Protein AF-U1PFP3-F1 (afdb_monomer_lite)

Sequence (143 aa):
MAVETWPDTTVGRDGFQRALWYSAQNLLGDPGSAALDLSVLRFRAGAGWAQALVRTRRGERDRARAVLACVDSVDGDPVGLRVQGVSGTIQACEEKYMGDRRERIKERDVAFEDADRPAIVRGERADVQVDTGFVGATALETE

pLDDT: mean 91.96, std 8.07, range [55.56, 98.56]

Secondary structure (DSSP, 8-state):
-EEE--TT----HHHHHHHHHHHHHHHHHHHHHHHH--EEEEEEEETTEEEEEEE--TT-HHHHHHHHHT--EETTEE-EEE-----SSHHHHHHHH-------EEEEEEEETTEEEEEEEETTEEEEEETTEEEEEEGGG--

Foldseek 3Di:
DKKFFAQQDKFDPVLVVVLLLVLQCVVPNPVRSVQQVWDFPDKDIDGGIIDTDIDTDPPCVVVSVVSQVSRQDGPRTGMDDDDQDDDPDPVVCCVPGVDDPDFDWDWDWFQAPNDTFIWTDGPQWTFTQDPVGTDIDGVVRGD

Radius of gyration: 16.87 Å; chains: 1; bounding box: 36×28×49 Å

Structure (mmCIF, N/CA/C/O backbone):
data_AF-U1PFP3-F1
#
_entry.id   AF-U1PFP3-F1
#
loop_
_atom_site.group_PDB
_atom_site.id
_atom_site.type_symbol
_atom_site.label_atom_id
_atom_site.label_alt_id
_atom_site.label_comp_id
_atom_site.label_asym_id
_atom_site.label_entity_id
_atom_site.label_seq_id
_atom_site.pdbx_PDB_ins_code
_atom_site.Cartn_x
_atom_site.Cartn_y
_atom_site.Cartn_z
_atom_site.occupancy
_atom_site.B_iso_or_equiv
_atom_site.auth_seq_id
_atom_site.auth_comp_id
_atom_site.auth_asym_id
_atom_site.auth_atom_id
_atom_site.pdbx_PDB_model_num
ATOM 1 N N . MET A 1 1 ? 3.312 -5.829 5.942 1.00 93.12 1 MET A N 1
ATOM 2 C CA . MET A 1 1 ? 2.886 -5.742 4.524 1.00 93.12 1 MET A CA 1
ATOM 3 C C . MET A 1 1 ? 4.118 -5.529 3.667 1.00 93.12 1 MET A C 1
ATOM 5 O O . MET A 1 1 ? 5.048 -4.890 4.142 1.00 93.12 1 MET A O 1
ATOM 9 N N . ALA A 1 2 ? 4.153 -6.118 2.474 1.00 94.25 2 ALA A N 1
ATOM 10 C CA . ALA A 1 2 ? 5.168 -5.837 1.461 1.00 94.25 2 ALA A CA 1
ATOM 11 C C . ALA A 1 2 ? 4.622 -4.815 0.458 1.00 94.25 2 ALA A C 1
ATOM 13 O O . ALA A 1 2 ? 3.426 -4.838 0.163 1.00 94.25 2 ALA A O 1
ATOM 14 N N . VAL A 1 3 ? 5.506 -3.944 -0.005 1.00 94.81 3 VAL A N 1
ATOM 15 C CA . VAL A 1 3 ? 5.292 -2.943 -1.046 1.00 94.81 3 VAL A CA 1
ATOM 16 C C . VAL A 1 3 ? 6.337 -3.225 -2.116 1.00 94.81 3 VAL A C 1
ATOM 18 O O . VAL A 1 3 ? 7.520 -3.343 -1.793 1.00 94.81 3 VAL A O 1
ATOM 21 N N . GLU A 1 4 ? 5.901 -3.366 -3.353 1.00 93.38 4 GLU A N 1
ATOM 22 C CA . GLU A 1 4 ? 6.753 -3.553 -4.524 1.00 93.38 4 GLU A CA 1
ATOM 23 C C . GLU A 1 4 ? 6.565 -2.364 -5.466 1.00 93.38 4 GLU A C 1
ATOM 25 O O . GLU A 1 4 ? 5.457 -1.845 -5.574 1.00 93.38 4 GLU A O 1
ATOM 30 N N . THR A 1 5 ? 7.644 -1.909 -6.095 1.00 94.25 5 THR A N 1
ATOM 31 C CA . THR A 1 5 ? 7.642 -0.819 -7.081 1.00 94.25 5 THR A CA 1
ATOM 32 C C . THR A 1 5 ? 8.789 -1.026 -8.078 1.00 94.25 5 THR A C 1
ATOM 34 O O . THR A 1 5 ? 9.486 -2.054 -8.024 1.00 94.25 5 THR A O 1
ATOM 37 N N . TRP A 1 6 ? 9.002 -0.051 -8.962 1.00 93.56 6 TRP A N 1
ATOM 38 C CA . TRP A 1 6 ? 10.071 -0.083 -9.952 1.00 93.56 6 TRP A CA 1
ATOM 39 C C . TRP A 1 6 ? 11.462 -0.174 -9.324 1.00 93.56 6 TRP A C 1
ATOM 41 O O . TRP A 1 6 ? 11.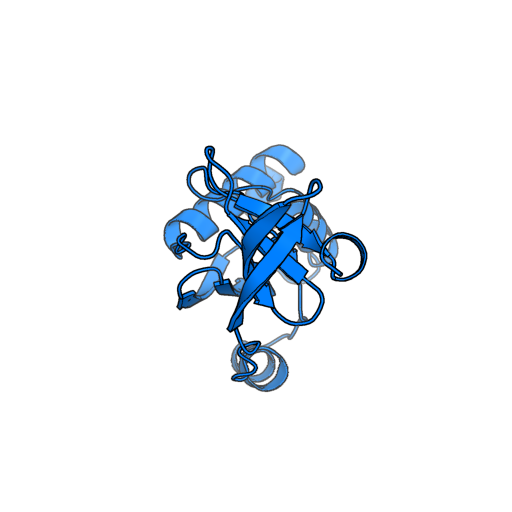685 0.390 -8.251 1.00 93.56 6 TRP A O 1
ATOM 51 N N . PRO A 1 7 ? 12.407 -0.891 -9.960 1.00 89.50 7 PRO A N 1
ATOM 52 C CA . PRO A 1 7 ? 13.713 -1.179 -9.372 1.00 89.50 7 PRO A CA 1
ATOM 53 C C . PRO A 1 7 ? 14.533 0.033 -8.939 1.00 89.50 7 PRO A C 1
ATOM 55 O O . PRO A 1 7 ? 15.323 -0.084 -8.008 1.00 89.50 7 PRO A O 1
ATOM 58 N N . ASP A 1 8 ? 14.371 1.165 -9.610 1.00 90.12 8 ASP A N 1
ATOM 59 C CA . ASP A 1 8 ? 15.064 2.428 -9.361 1.00 90.12 8 ASP A CA 1
ATOM 60 C C . ASP A 1 8 ? 14.282 3.377 -8.436 1.00 90.12 8 ASP A C 1
ATOM 62 O O . ASP A 1 8 ? 14.835 4.359 -7.937 1.00 90.12 8 ASP A O 1
ATOM 66 N N . THR A 1 9 ? 13.033 3.045 -8.115 1.00 93.69 9 THR A N 1
ATOM 67 C CA . THR A 1 9 ? 12.190 3.817 -7.205 1.00 93.69 9 THR A CA 1
ATOM 68 C C . THR A 1 9 ? 12.400 3.387 -5.755 1.00 93.69 9 THR A C 1
ATOM 70 O O . THR A 1 9 ? 12.459 2.204 -5.413 1.00 93.69 9 THR A O 1
ATOM 73 N N . THR A 1 10 ? 12.455 4.366 -4.848 1.00 95.50 10 THR A N 1
ATOM 74 C CA . THR A 1 10 ? 12.403 4.126 -3.400 1.00 95.50 10 THR A CA 1
ATOM 75 C C . THR A 1 10 ? 11.196 4.828 -2.795 1.00 95.50 10 THR A C 1
ATOM 77 O O . THR A 1 10 ? 11.151 6.052 -2.708 1.00 95.50 10 THR A O 1
ATOM 80 N N . VAL A 1 11 ? 10.236 4.045 -2.301 1.00 96.69 11 VAL A N 1
ATOM 81 C CA . VAL A 1 11 ? 9.038 4.578 -1.641 1.00 96.69 11 VAL A CA 1
ATOM 82 C C . VAL A 1 11 ? 9.378 5.102 -0.247 1.00 96.69 11 VAL A C 1
ATOM 84 O O . VAL A 1 11 ? 9.956 4.390 0.577 1.00 96.69 11 VAL A O 1
ATOM 87 N N . GLY A 1 12 ? 8.959 6.332 0.052 1.00 97.06 12 GLY A N 1
ATOM 88 C CA . GLY A 1 12 ? 9.094 6.941 1.374 1.00 97.06 12 GLY A CA 1
ATOM 89 C C . GLY A 1 12 ? 7.949 6.588 2.330 1.00 97.06 12 GLY A C 1
ATOM 90 O O . GLY A 1 12 ? 6.796 6.430 1.928 1.00 97.06 12 GLY A O 1
ATOM 91 N N . ARG A 1 13 ? 8.245 6.540 3.638 1.00 97.94 13 ARG A N 1
ATOM 92 C CA . ARG A 1 13 ? 7.244 6.288 4.694 1.00 97.94 13 ARG A CA 1
ATOM 93 C C . ARG A 1 13 ? 6.077 7.277 4.637 1.00 97.94 13 ARG A C 1
ATOM 95 O O . ARG A 1 13 ? 4.925 6.874 4.782 1.00 97.94 13 ARG A O 1
ATOM 102 N N . ASP A 1 14 ? 6.384 8.562 4.493 1.00 98.38 14 ASP A N 1
ATOM 103 C CA . ASP A 1 14 ? 5.381 9.622 4.600 1.00 98.38 14 ASP A CA 1
ATOM 104 C C . ASP A 1 14 ? 4.509 9.695 3.345 1.00 98.38 14 ASP A C 1
ATOM 106 O O . ASP A 1 14 ? 3.296 9.856 3.465 1.00 98.38 14 ASP A O 1
ATOM 110 N N . GLY A 1 15 ? 5.098 9.479 2.164 1.00 98.25 15 GLY A N 1
ATOM 111 C CA . GLY A 1 15 ? 4.352 9.254 0.924 1.00 98.25 15 GLY A CA 1
ATOM 112 C C . GLY A 1 15 ? 3.392 8.082 1.061 1.00 98.25 15 GLY A C 1
ATOM 113 O O . GLY A 1 15 ? 2.195 8.222 0.812 1.00 98.25 15 GLY A O 1
ATOM 114 N N . PHE A 1 16 ? 3.882 6.957 1.587 1.00 98.50 16 PHE A N 1
ATOM 115 C CA . PHE A 1 16 ? 3.047 5.785 1.820 1.00 98.50 16 PHE A CA 1
ATOM 116 C C . PHE A 1 16 ? 1.902 6.075 2.802 1.00 98.50 16 PHE A C 1
ATOM 118 O O . PHE A 1 16 ? 0.754 5.728 2.537 1.00 98.50 16 PHE A O 1
ATOM 125 N N . GLN A 1 17 ? 2.1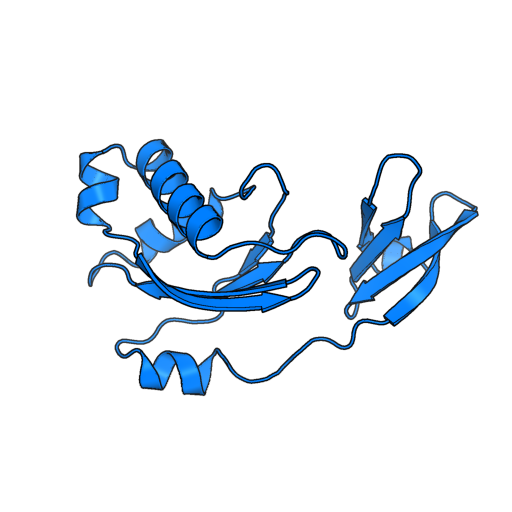73 6.770 3.912 1.00 98.56 17 GLN A N 1
ATOM 126 C CA . GLN A 1 17 ? 1.140 7.184 4.867 1.00 98.56 17 GLN A CA 1
ATOM 127 C C . GLN A 1 17 ? 0.069 8.077 4.219 1.00 98.56 17 GLN A C 1
ATOM 129 O O . GLN A 1 17 ? -1.119 7.882 4.490 1.00 98.56 17 GLN A O 1
ATOM 134 N N . ARG A 1 18 ? 0.466 9.034 3.370 1.00 98.44 18 ARG A N 1
ATOM 135 C CA . ARG A 1 18 ? -0.475 9.891 2.632 1.00 98.44 18 ARG A CA 1
ATOM 136 C C . ARG A 1 18 ? -1.331 9.081 1.664 1.00 98.44 18 ARG A C 1
ATOM 138 O O . ARG A 1 18 ? -2.544 9.262 1.659 1.00 98.44 18 ARG A O 1
ATOM 145 N N . ALA A 1 19 ? -0.731 8.161 0.908 1.00 98.50 19 ALA A N 1
ATOM 146 C CA . ALA A 1 19 ? -1.451 7.300 -0.031 1.00 98.50 19 ALA A CA 1
ATOM 147 C C . ALA A 1 19 ? -2.515 6.437 0.673 1.00 98.50 19 ALA A C 1
ATOM 149 O O . ALA A 1 19 ? -3.636 6.304 0.176 1.00 98.50 19 ALA A O 1
ATOM 150 N N . LEU A 1 20 ? -2.210 5.919 1.872 1.00 98.31 20 LEU A N 1
ATOM 151 C CA . LEU A 1 20 ? -3.181 5.192 2.699 1.00 98.31 20 LEU A CA 1
ATOM 152 C C . LEU A 1 20 ? -4.374 6.064 3.099 1.00 98.31 20 LEU A C 1
ATOM 154 O O . LEU A 1 20 ? -5.514 5.612 3.014 1.00 98.31 20 LEU A O 1
ATOM 158 N N . TRP A 1 21 ? -4.127 7.295 3.549 1.00 98.12 21 TRP A N 1
ATOM 159 C CA . TRP A 1 21 ? -5.201 8.210 3.939 1.00 98.12 21 TRP A CA 1
ATOM 160 C C . TRP A 1 21 ? -6.039 8.660 2.752 1.00 98.12 21 TRP A C 1
ATOM 162 O O . TRP A 1 21 ? -7.262 8.653 2.856 1.00 98.12 21 TRP A O 1
ATOM 172 N N . TYR A 1 22 ? -5.400 8.975 1.627 1.00 98.06 22 TYR A N 1
ATOM 173 C CA . TYR A 1 22 ? -6.085 9.333 0.390 1.00 98.06 22 TYR A CA 1
ATOM 174 C C . TYR A 1 22 ? -6.998 8.197 -0.089 1.00 98.06 22 TYR A C 1
ATOM 176 O O . TYR A 1 22 ? -8.186 8.403 -0.324 1.00 98.06 22 TYR A O 1
ATOM 184 N N . SER A 1 23 ? -6.482 6.966 -0.116 1.00 98.31 23 SER A N 1
ATOM 185 C CA . SER A 1 23 ? -7.267 5.785 -0.497 1.00 98.31 23 SER A CA 1
ATOM 186 C C . SER A 1 23 ? -8.406 5.508 0.489 1.00 98.31 23 SER A C 1
ATOM 188 O O . SER A 1 23 ? -9.516 5.169 0.080 1.00 98.31 23 SER A O 1
ATOM 190 N N . ALA A 1 24 ? -8.171 5.693 1.795 1.00 98.38 24 ALA A N 1
ATOM 191 C CA . ALA A 1 24 ? -9.204 5.541 2.819 1.00 98.38 24 ALA A CA 1
ATOM 192 C C . ALA A 1 24 ? -10.325 6.570 2.658 1.00 98.38 24 ALA A C 1
ATOM 194 O O . ALA A 1 24 ? -11.500 6.221 2.749 1.00 98.38 24 ALA A O 1
ATOM 195 N N . GLN A 1 25 ? -9.958 7.826 2.411 1.00 98.06 25 GLN A N 1
ATOM 196 C CA . GLN A 1 25 ? -10.889 8.928 2.213 1.00 98.06 25 GLN A CA 1
ATOM 197 C C . GLN A 1 25 ? -11.715 8.732 0.939 1.00 98.06 25 GLN A C 1
ATOM 199 O O . GLN A 1 25 ? -12.933 8.868 0.985 1.00 98.06 25 GLN A O 1
ATOM 204 N N . ASN A 1 26 ? -11.089 8.329 -0.167 1.00 98.12 26 ASN A N 1
ATOM 205 C CA . ASN A 1 26 ? -11.794 8.071 -1.422 1.00 98.12 26 ASN A CA 1
ATOM 206 C C . ASN A 1 26 ? -12.777 6.899 -1.316 1.00 98.12 26 ASN A C 1
ATOM 208 O O . ASN A 1 26 ? -13.887 6.980 -1.837 1.00 98.12 26 ASN A O 1
ATOM 212 N N . LEU A 1 27 ? -12.389 5.813 -0.639 1.00 98.31 27 LEU A N 1
ATOM 213 C CA . LEU A 1 27 ? -13.233 4.622 -0.538 1.00 98.31 27 LEU A CA 1
ATOM 214 C C . LEU A 1 27 ? -14.335 4.757 0.526 1.00 98.31 27 LEU A C 1
ATOM 216 O O . LEU A 1 27 ? -15.435 4.238 0.344 1.00 98.31 27 LEU A O 1
ATOM 220 N N . LEU A 1 28 ? -14.036 5.390 1.666 1.00 97.81 28 LEU A N 1
ATOM 221 C CA . LEU A 1 28 ? -14.890 5.360 2.863 1.00 97.81 28 LEU A CA 1
ATOM 222 C C . LEU A 1 28 ? -15.396 6.742 3.310 1.00 97.81 28 LEU A C 1
ATOM 224 O O . LEU A 1 28 ? -16.166 6.818 4.272 1.00 97.81 28 LEU A O 1
ATOM 228 N N . GLY A 1 29 ? -14.965 7.821 2.654 1.00 98.12 29 GLY A N 1
ATOM 229 C CA . GLY A 1 29 ? -15.198 9.200 3.081 1.00 98.12 29 GLY A CA 1
ATOM 230 C C . GLY A 1 29 ? -14.399 9.591 4.329 1.00 98.12 29 GLY A C 1
ATOM 231 O O . GLY A 1 29 ? -13.762 8.757 4.980 1.00 98.12 29 GLY A O 1
ATOM 232 N N . ASP A 1 30 ? -14.473 10.869 4.709 1.00 97.56 30 ASP A N 1
ATOM 233 C CA . ASP A 1 30 ? -13.761 11.395 5.884 1.00 97.56 30 ASP A CA 1
ATOM 234 C C . ASP A 1 30 ? -14.107 10.662 7.190 1.00 97.56 30 ASP A C 1
ATOM 236 O O . ASP A 1 30 ? -13.183 10.248 7.900 1.00 97.56 30 ASP A O 1
ATOM 240 N N . PRO A 1 31 ? -15.395 10.411 7.526 1.00 97.62 31 PRO A N 1
ATOM 241 C CA . PRO A 1 31 ? -15.729 9.734 8.777 1.00 97.62 31 PRO A CA 1
ATOM 242 C C . PRO A 1 31 ? -15.226 8.288 8.805 1.00 97.62 31 PRO A C 1
ATOM 244 O O . PRO A 1 31 ? -14.779 7.806 9.845 1.00 97.62 31 PRO A O 1
ATOM 247 N N . GLY A 1 32 ? -15.280 7.594 7.663 1.00 96.81 32 GLY A N 1
ATOM 248 C CA . GLY A 1 32 ? -14.806 6.220 7.537 1.00 96.81 32 GLY A CA 1
ATOM 249 C C . GLY A 1 32 ? -13.287 6.121 7.641 1.00 96.81 32 GLY A C 1
ATOM 250 O O . GLY A 1 32 ? -12.784 5.272 8.375 1.00 96.81 32 GLY A O 1
ATOM 251 N N . SER A 1 33 ? -12.563 7.027 6.982 1.00 97.19 33 SER A N 1
ATOM 252 C CA . SER A 1 33 ? -11.106 7.147 7.093 1.00 97.19 33 SER A CA 1
ATOM 253 C C . SER A 1 33 ? -10.669 7.419 8.538 1.00 97.19 33 SER A C 1
ATOM 255 O O . SER A 1 33 ? -9.816 6.710 9.081 1.00 97.19 33 SER A O 1
ATOM 257 N N . ALA A 1 34 ? -11.330 8.366 9.212 1.00 95.88 34 ALA A N 1
ATOM 258 C CA . ALA A 1 34 ? -11.058 8.694 10.609 1.00 95.88 34 ALA A CA 1
ATOM 259 C C . ALA A 1 34 ? -11.373 7.530 11.568 1.00 95.88 34 ALA A C 1
ATOM 261 O O . ALA A 1 34 ? -10.619 7.276 12.509 1.00 95.88 34 ALA A O 1
ATOM 262 N N . ALA A 1 35 ? -12.466 6.796 11.334 1.00 95.56 35 ALA A N 1
ATOM 263 C CA . ALA A 1 35 ? -12.805 5.611 12.118 1.00 95.56 35 ALA A CA 1
ATOM 264 C C . ALA A 1 35 ? -11.787 4.475 11.921 1.00 95.56 35 ALA A C 1
ATOM 266 O O . ALA A 1 35 ? -11.483 3.751 12.871 1.00 95.56 35 ALA A O 1
ATOM 267 N N . LEU A 1 36 ? -11.244 4.337 10.709 1.00 96.81 36 LEU A N 1
ATOM 268 C CA . LEU A 1 36 ? -10.279 3.301 10.355 1.00 96.81 36 LEU A CA 1
ATOM 269 C C . LEU A 1 36 ? -8.887 3.542 10.968 1.00 96.81 36 LEU A C 1
ATOM 271 O O . LEU A 1 36 ? -8.208 2.574 11.333 1.00 96.81 36 LEU A O 1
ATOM 275 N N . ASP A 1 37 ? -8.488 4.816 11.087 1.00 96.38 37 ASP A N 1
ATOM 276 C CA . ASP A 1 37 ? -7.247 5.296 11.719 1.00 96.38 37 ASP A CA 1
ATOM 277 C C . ASP A 1 37 ? -5.988 4.542 11.240 1.00 96.38 37 ASP A C 1
ATOM 279 O O . ASP A 1 37 ? -5.197 4.005 12.029 1.00 96.38 37 ASP A O 1
ATOM 283 N N . LEU A 1 38 ? -5.814 4.448 9.914 1.00 97.81 38 LEU A N 1
ATOM 284 C CA . LEU A 1 38 ? -4.640 3.795 9.333 1.00 97.81 38 LEU A CA 1
ATOM 285 C C . LEU A 1 38 ? -3.366 4.568 9.670 1.00 97.81 38 LEU A C 1
ATOM 287 O O . LEU A 1 38 ? -3.227 5.745 9.339 1.00 97.81 38 LEU A O 1
ATOM 291 N N . SER A 1 39 ? -2.409 3.882 10.293 1.00 98.06 39 SER A N 1
ATOM 292 C CA . SER A 1 39 ? -1.134 4.473 10.710 1.00 98.06 39 SER A CA 1
ATOM 293 C C . SER A 1 39 ? 0.043 3.551 10.408 1.00 98.06 39 SER A C 1
ATOM 295 O O . SER A 1 39 ? 0.062 2.395 10.833 1.00 98.06 39 SER A O 1
ATOM 297 N N . VAL A 1 40 ? 1.063 4.072 9.731 1.00 98.25 40 VAL A N 1
ATOM 298 C CA . VAL A 1 40 ? 2.337 3.394 9.477 1.00 98.25 40 VAL A CA 1
ATOM 299 C C . VAL A 1 40 ? 3.211 3.500 10.726 1.00 98.25 40 VAL A C 1
ATOM 301 O O . VAL A 1 40 ? 3.765 4.555 11.043 1.00 98.25 40 VAL A O 1
ATOM 304 N N . LEU A 1 41 ? 3.354 2.390 11.446 1.00 97.25 41 LEU A N 1
ATOM 305 C CA . LEU A 1 41 ? 4.120 2.327 12.695 1.00 97.25 41 LEU A CA 1
ATOM 306 C C . LEU A 1 41 ? 5.596 1.995 12.473 1.00 97.25 41 LEU A C 1
ATOM 308 O O . LEU A 1 41 ? 6.456 2.407 13.253 1.00 97.25 41 LEU A O 1
ATOM 312 N N . ARG A 1 42 ? 5.886 1.217 11.430 1.00 95.75 42 ARG A N 1
ATOM 313 C CA . ARG A 1 42 ? 7.238 0.813 11.036 1.00 95.75 42 ARG A CA 1
ATOM 314 C C . ARG A 1 42 ? 7.327 0.806 9.533 1.00 95.75 42 ARG A C 1
ATOM 316 O O . ARG A 1 42 ? 6.367 0.424 8.863 1.00 95.75 42 ARG A O 1
ATOM 323 N N . PHE A 1 43 ? 8.481 1.207 9.031 1.00 95.88 43 PHE A N 1
ATOM 324 C CA . PHE A 1 43 ? 8.732 1.282 7.610 1.00 95.88 43 PHE A CA 1
ATOM 325 C C . PHE A 1 43 ? 10.212 1.027 7.351 1.00 95.88 43 PHE A C 1
ATOM 327 O O . PHE A 1 43 ? 11.065 1.617 8.011 1.00 95.88 43 PHE A O 1
ATOM 334 N N . ARG A 1 44 ? 10.500 0.131 6.414 1.00 93.31 44 ARG A N 1
ATOM 335 C CA . ARG A 1 44 ? 11.841 -0.118 5.885 1.00 93.31 44 ARG A CA 1
ATOM 336 C C . ARG A 1 44 ? 11.739 -0.181 4.371 1.00 93.31 44 ARG A C 1
ATOM 338 O O . ARG A 1 44 ? 10.775 -0.753 3.872 1.00 93.31 44 ARG A O 1
ATOM 345 N N . ALA A 1 45 ? 12.700 0.390 3.668 1.00 93.06 45 ALA A N 1
ATOM 346 C CA . ALA A 1 45 ? 12.680 0.445 2.215 1.00 93.06 45 ALA A CA 1
ATOM 347 C C . ALA A 1 45 ? 14.078 0.270 1.634 1.00 93.06 45 ALA A C 1
ATOM 349 O O . ALA A 1 45 ? 15.083 0.458 2.324 1.00 93.06 45 ALA A O 1
ATOM 350 N N . GLY A 1 46 ? 14.097 -0.090 0.361 1.00 90.88 46 GLY A N 1
ATOM 351 C CA . GLY A 1 46 ? 15.238 -0.038 -0.531 1.00 90.88 46 GLY A CA 1
ATOM 352 C C . GLY A 1 46 ? 14.738 0.154 -1.962 1.00 90.88 46 GLY A C 1
ATOM 353 O O . GLY A 1 46 ? 13.541 0.318 -2.192 1.00 90.88 46 GLY A O 1
ATOM 354 N N . ALA A 1 47 ? 15.656 0.111 -2.918 1.00 90.12 47 ALA A N 1
ATOM 355 C CA . ALA A 1 47 ? 15.317 0.235 -4.330 1.00 90.12 47 ALA A CA 1
ATOM 356 C C . ALA A 1 47 ? 14.357 -0.900 -4.756 1.00 90.12 47 ALA A C 1
ATOM 358 O O . ALA A 1 47 ? 14.634 -2.074 -4.488 1.00 90.12 47 ALA A O 1
ATOM 359 N N . GLY A 1 48 ? 13.198 -0.553 -5.319 1.00 90.94 48 GLY A N 1
ATOM 360 C CA . GLY A 1 48 ? 12.170 -1.495 -5.773 1.00 90.94 48 GLY A CA 1
ATOM 361 C C . GLY A 1 48 ? 11.282 -2.119 -4.701 1.00 90.94 48 GLY A C 1
ATOM 362 O O . GLY A 1 48 ? 10.346 -2.848 -5.038 1.00 90.94 48 GLY A O 1
ATOM 363 N N . TRP A 1 49 ? 11.519 -1.859 -3.411 1.00 91.94 49 TRP A N 1
ATOM 364 C CA . TRP A 1 49 ? 10.734 -2.496 -2.354 1.00 91.94 49 TRP A CA 1
ATOM 365 C C . TRP A 1 49 ? 10.603 -1.660 -1.082 1.00 91.94 49 TRP A C 1
ATOM 367 O O . TRP A 1 49 ? 11.500 -0.932 -0.660 1.00 91.94 49 TRP A O 1
ATOM 377 N N . ALA A 1 50 ? 9.501 -1.871 -0.373 1.00 94.44 50 ALA A N 1
ATOM 378 C CA . ALA A 1 50 ? 9.376 -1.477 1.017 1.00 94.44 50 ALA A CA 1
ATOM 379 C C . ALA A 1 50 ? 8.595 -2.512 1.829 1.00 94.44 50 ALA A C 1
ATOM 381 O O . ALA A 1 50 ? 7.903 -3.394 1.321 1.00 94.44 50 ALA A O 1
ATOM 382 N N . GLN A 1 51 ? 8.711 -2.421 3.145 1.00 95.31 51 GLN A N 1
ATOM 383 C CA . GLN A 1 51 ? 7.852 -3.135 4.067 1.00 95.31 51 GLN A CA 1
ATOM 384 C C . GLN A 1 51 ? 7.332 -2.195 5.134 1.00 95.31 51 GLN A C 1
ATOM 386 O O . GLN A 1 51 ? 8.082 -1.431 5.741 1.00 95.31 51 GLN A O 1
ATOM 391 N N . ALA A 1 52 ? 6.038 -2.325 5.399 1.00 96.62 52 ALA A N 1
ATOM 392 C CA . ALA A 1 52 ? 5.326 -1.493 6.346 1.00 96.62 52 ALA A CA 1
ATOM 393 C C . ALA A 1 52 ? 4.581 -2.343 7.375 1.00 96.62 52 ALA A C 1
ATOM 395 O O . ALA A 1 52 ? 3.942 -3.352 7.038 1.00 96.62 52 ALA A O 1
ATOM 396 N N . LEU A 1 53 ? 4.608 -1.888 8.625 1.00 97.31 53 LEU A N 1
ATOM 397 C CA . LEU A 1 53 ? 3.653 -2.290 9.648 1.00 97.31 53 LEU A CA 1
ATOM 398 C C . LEU A 1 53 ? 2.590 -1.204 9.738 1.00 97.31 53 LEU A C 1
ATOM 400 O O . LEU A 1 53 ? 2.881 -0.078 10.143 1.00 97.31 53 LEU A O 1
ATOM 404 N N . VAL A 1 54 ? 1.366 -1.554 9.355 1.00 97.81 54 VAL A N 1
ATOM 405 C CA . VAL A 1 54 ? 0.221 -0.644 9.366 1.00 97.81 54 VAL A CA 1
ATOM 406 C C . VAL A 1 54 ? -0.734 -1.072 10.468 1.00 97.81 54 VAL A C 1
ATOM 408 O O . VAL A 1 54 ? -1.134 -2.235 10.542 1.00 97.81 54 VAL A O 1
ATOM 411 N N . ARG A 1 55 ? -1.085 -0.127 11.334 1.00 97.88 55 ARG A N 1
ATOM 412 C CA . ARG A 1 55 ? -2.122 -0.275 12.351 1.00 97.88 55 ARG A CA 1
ATOM 413 C C . ARG A 1 55 ? -3.470 0.114 11.762 1.00 97.88 55 ARG A C 1
ATOM 415 O O . ARG A 1 55 ? -3.552 1.055 10.984 1.00 97.88 55 ARG A O 1
ATOM 422 N N . THR A 1 56 ? -4.511 -0.570 12.213 1.00 97.38 56 THR A N 1
ATOM 423 C CA . THR A 1 56 ? -5.910 -0.158 12.080 1.00 97.38 56 THR A CA 1
ATOM 424 C C . THR A 1 56 ? -6.631 -0.415 13.405 1.00 97.38 56 THR A C 1
ATOM 426 O O . THR A 1 56 ? -6.088 -1.107 14.278 1.00 97.38 56 THR A O 1
ATOM 429 N N . ARG A 1 57 ? -7.837 0.129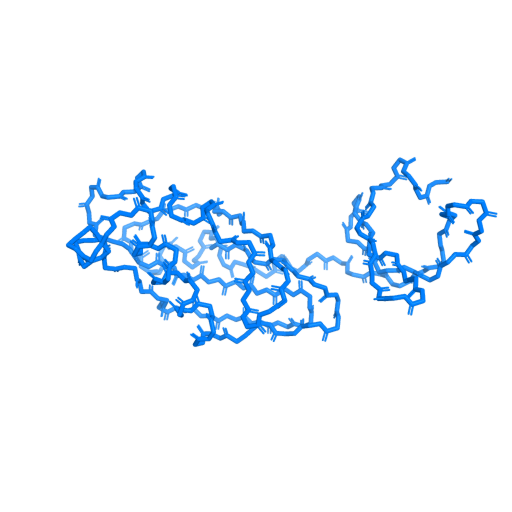 13.585 1.00 95.62 57 ARG A N 1
ATOM 430 C CA . ARG A 1 57 ? -8.658 -0.159 14.768 1.00 95.62 57 ARG A CA 1
ATOM 431 C C . ARG A 1 57 ? -9.128 -1.617 14.813 1.00 95.62 57 ARG A C 1
ATOM 433 O O . ARG A 1 57 ? -9.262 -2.310 13.804 1.00 95.62 57 ARG A O 1
ATOM 440 N N . ARG A 1 58 ? -9.397 -2.102 16.030 1.00 93.62 58 ARG A N 1
ATOM 441 C CA . ARG A 1 58 ? -9.940 -3.449 16.258 1.00 93.62 58 ARG A CA 1
ATOM 442 C C . ARG A 1 58 ? -11.311 -3.573 15.587 1.00 93.62 58 ARG A C 1
ATOM 444 O O . ARG A 1 58 ? -12.159 -2.717 15.788 1.00 93.62 58 ARG A O 1
ATOM 451 N N . GLY A 1 59 ? -11.525 -4.663 14.851 1.00 94.88 59 GLY A N 1
ATOM 452 C CA . GLY A 1 59 ? -12.775 -4.921 14.122 1.00 94.88 59 GLY A CA 1
ATOM 453 C C . GLY A 1 59 ? -12.789 -4.390 12.686 1.00 94.88 59 GLY A C 1
ATOM 454 O O . GLY A 1 59 ? -13.603 -4.840 11.896 1.00 94.88 59 GLY A O 1
ATOM 455 N N . GLU A 1 60 ? -11.835 -3.539 12.303 1.00 96.69 60 GLU A N 1
ATOM 456 C CA . GLU A 1 60 ? -11.838 -2.867 10.994 1.00 96.69 60 GLU A CA 1
ATOM 457 C C . GLU A 1 60 ? -10.949 -3.549 9.939 1.00 96.69 60 GLU A C 1
ATOM 459 O O . GLU A 1 60 ? -10.632 -2.978 8.896 1.00 96.69 60 GLU A O 1
ATOM 464 N N . ARG A 1 61 ? -10.522 -4.793 10.191 1.00 95.06 61 ARG A N 1
ATOM 465 C CA . ARG A 1 61 ? -9.562 -5.519 9.341 1.00 95.06 61 ARG A CA 1
ATOM 466 C C . ARG A 1 61 ? -9.985 -5.560 7.872 1.00 95.06 61 ARG A C 1
ATOM 468 O O . ARG A 1 61 ? -9.135 -5.392 6.999 1.00 95.06 61 ARG A O 1
ATOM 475 N N . ASP A 1 62 ? -11.254 -5.832 7.598 1.00 96.88 62 ASP A N 1
ATOM 476 C CA . ASP A 1 62 ? -11.710 -6.053 6.225 1.00 96.88 62 ASP A CA 1
ATOM 477 C C . ASP A 1 62 ? -11.826 -4.736 5.456 1.00 96.88 62 ASP A C 1
ATOM 479 O O . ASP A 1 62 ? -11.390 -4.658 4.309 1.00 96.88 62 ASP A O 1
ATOM 483 N N . ARG A 1 63 ? -12.267 -3.661 6.120 1.00 97.69 63 ARG A N 1
ATOM 484 C CA . ARG A 1 63 ? -12.244 -2.308 5.545 1.00 97.69 63 ARG A CA 1
ATOM 485 C C . ARG A 1 63 ? -10.818 -1.822 5.319 1.00 97.69 63 ARG A C 1
ATOM 487 O O . ARG A 1 63 ? -10.530 -1.277 4.260 1.00 97.69 63 ARG A O 1
ATOM 494 N N . ALA A 1 64 ? -9.904 -2.090 6.254 1.00 97.69 64 ALA A N 1
ATOM 495 C CA . ALA A 1 64 ? -8.485 -1.793 6.073 1.00 97.69 64 ALA A CA 1
ATOM 496 C C . ALA A 1 64 ? -7.918 -2.505 4.841 1.00 97.69 64 ALA A C 1
ATOM 498 O O . ALA A 1 64 ? -7.218 -1.891 4.046 1.00 97.69 64 ALA A O 1
ATOM 499 N N . ARG A 1 65 ? -8.243 -3.788 4.647 1.00 97.69 65 ARG A N 1
ATOM 500 C CA . ARG A 1 65 ? -7.818 -4.542 3.459 1.00 97.69 65 ARG A CA 1
ATOM 501 C C . ARG A 1 65 ? -8.405 -3.986 2.168 1.00 97.69 65 ARG A C 1
ATOM 503 O O . ARG A 1 65 ? -7.677 -3.929 1.187 1.00 97.69 65 ARG A O 1
ATOM 510 N N . ALA A 1 66 ? -9.669 -3.567 2.180 1.00 97.94 66 ALA A N 1
ATOM 511 C CA . ALA A 1 66 ? -10.294 -2.935 1.024 1.00 97.94 66 ALA A CA 1
ATOM 512 C C . ALA A 1 66 ? -9.578 -1.628 0.649 1.00 97.94 66 ALA A C 1
ATOM 514 O O . ALA A 1 66 ? -9.197 -1.458 -0.499 1.00 97.94 66 ALA A O 1
ATOM 515 N N . VAL A 1 67 ? -9.290 -0.765 1.630 1.00 98.31 67 VAL A N 1
ATOM 516 C CA . VAL A 1 67 ? -8.518 0.468 1.406 1.00 98.31 67 VAL A CA 1
ATOM 517 C C . VAL A 1 67 ? -7.124 0.172 0.860 1.00 98.31 67 VAL A C 1
ATOM 519 O O . VAL A 1 67 ? -6.691 0.812 -0.090 1.00 98.31 67 VAL A O 1
ATOM 522 N N . LEU A 1 68 ? -6.421 -0.804 1.441 1.00 97.88 68 LEU A N 1
ATOM 523 C CA . LEU A 1 68 ? -5.093 -1.204 0.972 1.00 97.88 68 LEU A CA 1
ATOM 524 C C . LEU A 1 68 ? -5.114 -1.709 -0.475 1.00 97.88 68 LEU A C 1
ATOM 526 O O . LEU A 1 68 ? -4.155 -1.483 -1.197 1.00 97.88 68 LEU A O 1
ATOM 530 N N . ALA A 1 69 ? -6.188 -2.373 -0.902 1.00 97.31 69 ALA A N 1
ATOM 531 C CA . ALA A 1 69 ? -6.335 -2.839 -2.278 1.00 97.31 69 ALA A CA 1
ATOM 532 C C . ALA A 1 69 ? -6.585 -1.700 -3.285 1.00 97.31 69 ALA A C 1
ATOM 534 O O . ALA A 1 69 ? -6.410 -1.915 -4.479 1.00 97.31 69 ALA A O 1
ATOM 535 N N . CYS A 1 70 ? -6.982 -0.510 -2.822 1.00 97.94 70 CYS A N 1
ATOM 536 C CA . CYS A 1 70 ? -7.196 0.668 -3.666 1.00 97.94 70 CYS A CA 1
ATOM 537 C C . CYS A 1 70 ? -5.940 1.527 -3.861 1.00 97.94 70 CYS A C 1
ATOM 539 O O . CYS A 1 70 ? -5.996 2.498 -4.607 1.00 97.94 70 CYS A O 1
ATOM 541 N N . VAL A 1 71 ? -4.832 1.222 -3.182 1.00 98.25 71 VAL A N 1
ATOM 542 C CA . VAL A 1 71 ? -3.578 1.957 -3.369 1.00 98.25 71 VAL A CA 1
ATOM 543 C C . VAL A 1 71 ? -2.879 1.414 -4.613 1.00 98.25 71 VAL A C 1
ATOM 545 O O . VAL A 1 71 ? -2.364 0.297 -4.583 1.00 98.25 71 VAL A O 1
ATOM 548 N N . ASP A 1 72 ? -2.843 2.211 -5.676 1.00 97.31 72 ASP A N 1
ATOM 549 C CA . ASP A 1 72 ? -2.146 1.886 -6.928 1.00 97.31 72 ASP A CA 1
ATOM 550 C C . ASP A 1 72 ? -0.801 2.612 -7.085 1.00 97.31 72 ASP A C 1
ATOM 552 O O . ASP A 1 72 ? 0.042 2.183 -7.871 1.00 97.31 72 ASP A O 1
ATOM 556 N N . SER A 1 73 ? -0.573 3.684 -6.323 1.00 97.56 73 SER A N 1
ATOM 557 C CA . SER A 1 73 ? 0.610 4.528 -6.459 1.00 97.56 73 SER A CA 1
ATOM 558 C C . SER A 1 73 ? 0.978 5.247 -5.162 1.00 97.56 73 SER A C 1
ATOM 560 O O . SER A 1 73 ? 0.163 5.426 -4.249 1.00 97.56 73 SER A O 1
ATOM 562 N N . VAL A 1 74 ? 2.244 5.655 -5.069 1.00 98.25 74 VAL A N 1
ATOM 563 C CA . VAL A 1 74 ? 2.782 6.492 -3.992 1.00 98.25 74 VAL A CA 1
ATOM 564 C C . VAL A 1 74 ? 3.680 7.556 -4.600 1.00 98.25 74 VAL A C 1
ATOM 566 O O . VAL A 1 74 ? 4.636 7.227 -5.284 1.00 98.25 74 VAL A O 1
ATOM 569 N N . ASP A 1 75 ? 3.376 8.831 -4.340 1.00 95.94 75 ASP A N 1
ATOM 570 C CA . ASP A 1 75 ? 4.115 9.979 -4.891 1.00 95.94 75 ASP A CA 1
ATOM 571 C C . ASP A 1 75 ? 4.268 9.941 -6.435 1.00 95.94 75 ASP A C 1
ATOM 573 O O . ASP A 1 75 ? 5.172 10.550 -6.995 1.00 95.94 75 ASP A O 1
ATOM 577 N N . GLY A 1 76 ? 3.332 9.274 -7.125 1.00 94.75 76 GLY A N 1
ATOM 578 C CA . GLY A 1 76 ? 3.300 9.119 -8.585 1.00 94.75 76 GLY A CA 1
ATOM 579 C C . GLY A 1 76 ? 3.884 7.799 -9.096 1.00 94.75 76 GLY A C 1
ATOM 580 O O . GLY A 1 76 ? 3.571 7.401 -10.216 1.00 94.75 76 GLY A O 1
ATOM 581 N N . ASP A 1 77 ? 4.654 7.087 -8.274 1.00 95.44 77 ASP A N 1
ATOM 582 C CA . ASP A 1 77 ? 5.219 5.791 -8.636 1.00 95.44 77 ASP A CA 1
ATOM 583 C C . ASP A 1 77 ? 4.201 4.666 -8.415 1.00 95.44 77 ASP A C 1
ATOM 585 O O . ASP A 1 77 ? 3.611 4.589 -7.329 1.00 95.44 77 ASP A O 1
ATOM 589 N N . PRO A 1 78 ? 3.986 3.764 -9.390 1.00 95.50 78 PRO A N 1
ATOM 590 C CA . PRO A 1 78 ? 3.073 2.646 -9.214 1.00 95.50 78 PRO A CA 1
ATOM 591 C C . PRO A 1 78 ? 3.599 1.676 -8.153 1.00 95.50 78 PRO A C 1
ATOM 593 O O . PRO A 1 78 ? 4.804 1.413 -8.049 1.00 95.50 78 PRO A O 1
ATOM 596 N N . VAL A 1 79 ? 2.683 1.122 -7.358 1.00 96.44 79 VAL A N 1
ATOM 597 C CA . VAL A 1 79 ? 3.021 0.170 -6.298 1.00 96.44 79 VAL A CA 1
ATOM 598 C C . VAL A 1 79 ? 2.109 -1.052 -6.295 1.00 96.44 79 VAL A C 1
ATOM 600 O O . VAL A 1 79 ? 0.898 -0.964 -6.473 1.00 96.44 79 VAL A O 1
ATOM 603 N N . GLY A 1 80 ? 2.695 -2.211 -6.001 1.00 95.06 80 GLY A N 1
ATOM 604 C CA . GLY A 1 80 ? 1.979 -3.435 -5.657 1.00 95.06 80 GLY A CA 1
ATOM 605 C C . GLY A 1 80 ? 1.992 -3.667 -4.147 1.00 95.06 80 GLY A C 1
ATOM 606 O O . GLY A 1 80 ? 3.058 -3.732 -3.530 1.00 95.06 80 GLY A O 1
ATOM 607 N N . LEU A 1 81 ? 0.818 -3.829 -3.526 1.00 96.19 81 LEU A N 1
ATOM 608 C CA . LEU A 1 81 ? 0.705 -4.087 -2.085 1.00 96.19 81 LEU A CA 1
ATOM 609 C C . LEU A 1 81 ? 0.335 -5.541 -1.778 1.00 96.19 81 LEU A C 1
ATOM 611 O O . LEU A 1 81 ? -0.604 -6.103 -2.336 1.00 96.19 81 LEU A O 1
ATOM 615 N N . ARG A 1 82 ? 1.021 -6.146 -0.797 1.00 94.38 82 ARG A N 1
ATOM 616 C CA . ARG A 1 82 ? 0.693 -7.490 -0.290 1.00 94.38 82 ARG A CA 1
ATOM 617 C C . ARG A 1 82 ? 0.639 -7.550 1.232 1.00 94.38 82 ARG A C 1
ATOM 619 O O . ARG A 1 82 ? 1.657 -7.464 1.935 1.00 94.38 82 ARG A O 1
ATOM 626 N N . VAL A 1 83 ? -0.554 -7.794 1.773 1.00 95.25 83 VAL A N 1
ATOM 627 C CA . VAL A 1 83 ? -0.749 -8.038 3.211 1.00 95.25 83 VAL A CA 1
ATOM 628 C C . VAL A 1 83 ? -0.189 -9.413 3.580 1.00 95.25 83 VAL A C 1
ATOM 630 O O . VAL A 1 83 ? -0.804 -10.441 3.328 1.00 95.25 83 VAL A O 1
ATOM 633 N N . GLN A 1 84 ? 0.987 -9.425 4.209 1.00 93.44 84 GLN A N 1
ATOM 634 C CA . GLN A 1 84 ? 1.684 -10.657 4.608 1.00 93.44 84 GLN A CA 1
ATOM 635 C C . GLN A 1 84 ? 1.029 -11.373 5.804 1.00 93.44 84 GLN A C 1
ATOM 637 O O . GLN A 1 84 ? 1.192 -12.577 5.969 1.00 93.44 84 GLN A O 1
ATOM 642 N N . GLY A 1 85 ? 0.294 -10.637 6.640 1.00 94.06 85 GLY A N 1
ATOM 643 C CA . GLY A 1 85 ? -0.323 -11.155 7.857 1.00 94.06 85 GLY A CA 1
ATOM 644 C C . GLY A 1 85 ? -0.889 -10.045 8.738 1.00 94.06 85 GLY A C 1
ATOM 645 O O . GLY A 1 85 ? -0.766 -8.864 8.414 1.00 94.06 85 GLY A O 1
ATOM 646 N N . VAL A 1 86 ? -1.538 -10.432 9.839 1.00 95.56 86 VAL A N 1
ATOM 647 C CA . VAL A 1 86 ? -2.108 -9.524 10.848 1.00 95.56 86 VAL A CA 1
ATOM 648 C C . VAL A 1 86 ? -1.793 -10.087 12.233 1.00 95.56 86 VAL A C 1
ATOM 650 O O . VAL A 1 86 ? -1.848 -11.298 12.437 1.00 95.56 86 VAL A O 1
ATOM 653 N N . SER A 1 87 ? -1.479 -9.216 13.188 1.00 94.56 87 SER A N 1
ATOM 654 C CA . SER A 1 87 ? -1.217 -9.571 14.585 1.00 94.56 87 SER A CA 1
ATOM 655 C C . SER A 1 87 ? -1.789 -8.501 15.517 1.00 94.56 87 SER A C 1
ATOM 657 O O . SER A 1 87 ? -1.961 -7.354 15.108 1.00 94.56 87 SER A O 1
ATOM 659 N N . GLY A 1 88 ? -2.085 -8.875 16.765 1.00 94.44 88 GLY A N 1
ATOM 660 C CA . GLY A 1 88 ? -2.590 -7.955 17.792 1.00 94.44 88 GLY A CA 1
ATOM 661 C C . GLY A 1 88 ? -1.510 -7.091 18.450 1.00 94.44 88 GLY A C 1
ATOM 662 O O . GLY A 1 88 ? -1.837 -6.089 19.077 1.00 94.44 88 GLY A O 1
ATOM 663 N N . THR A 1 89 ? -0.233 -7.452 18.305 1.00 94.38 89 THR A N 1
ATOM 664 C CA . THR A 1 89 ? 0.901 -6.686 18.840 1.00 94.38 89 THR A CA 1
ATOM 665 C C . THR A 1 89 ? 1.932 -6.414 17.753 1.00 94.38 89 THR A C 1
ATOM 667 O O . THR A 1 89 ? 2.072 -7.193 16.805 1.00 94.38 89 THR A O 1
ATOM 670 N N . ILE A 1 90 ? 2.663 -5.305 17.906 1.00 94.06 90 ILE A N 1
ATOM 671 C CA . ILE A 1 90 ? 3.744 -4.905 16.993 1.00 94.06 90 ILE A CA 1
ATOM 672 C C . ILE A 1 90 ? 4.823 -5.988 16.967 1.00 94.06 90 ILE A C 1
ATOM 674 O O . ILE A 1 90 ? 5.113 -6.512 15.899 1.00 94.06 90 ILE A O 1
ATOM 678 N N . GLN A 1 91 ? 5.316 -6.395 18.141 1.00 93.00 91 GLN A N 1
ATOM 679 C CA . GLN A 1 91 ? 6.377 -7.394 18.272 1.00 93.00 91 GLN A CA 1
ATOM 680 C C . GLN A 1 91 ? 6.035 -8.709 17.556 1.00 93.00 91 GLN A C 1
ATOM 682 O O . GLN A 1 91 ? 6.780 -9.152 16.689 1.00 93.00 91 GLN A O 1
ATOM 687 N N . ALA A 1 92 ? 4.864 -9.297 17.827 1.00 93.12 92 ALA A N 1
ATOM 688 C CA . ALA A 1 92 ? 4.484 -10.550 17.174 1.00 93.12 92 ALA A CA 1
ATOM 689 C C . ALA A 1 92 ? 4.237 -10.379 15.663 1.00 93.12 92 ALA A C 1
ATOM 691 O O . ALA A 1 92 ? 4.311 -11.352 14.917 1.00 93.12 92 ALA A O 1
ATOM 692 N N . CYS A 1 93 ? 3.906 -9.168 15.198 1.00 92.88 93 CYS A N 1
ATOM 693 C CA . CYS A 1 93 ? 3.806 -8.876 13.768 1.00 92.88 93 CYS A CA 1
ATOM 694 C C . CYS A 1 93 ? 5.192 -8.8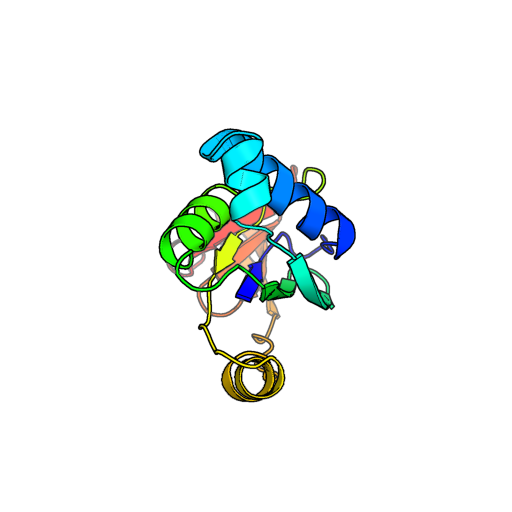35 13.115 1.00 92.88 93 CYS A C 1
ATOM 696 O O . CYS A 1 93 ? 5.391 -9.433 12.058 1.00 92.88 93 CYS A O 1
ATOM 698 N N . GLU A 1 94 ? 6.142 -8.149 13.751 1.00 90.94 94 GLU A N 1
ATOM 699 C CA . GLU A 1 94 ? 7.517 -8.021 13.270 1.00 90.94 94 GLU A CA 1
ATOM 700 C C . GLU A 1 94 ? 8.200 -9.390 13.196 1.00 90.94 94 GLU A C 1
ATOM 702 O O . GLU A 1 94 ? 8.681 -9.771 12.130 1.00 90.94 94 GLU A O 1
ATOM 707 N N . GLU A 1 95 ? 8.142 -10.169 14.279 1.00 90.56 95 GLU A N 1
ATOM 708 C CA . GLU A 1 95 ? 8.740 -11.508 14.362 1.00 90.56 95 GLU A CA 1
ATOM 709 C C . GLU A 1 95 ? 8.184 -12.467 13.299 1.00 90.56 95 GLU A C 1
ATOM 711 O O . GLU A 1 95 ? 8.934 -13.224 12.686 1.00 90.56 95 GLU A O 1
ATOM 716 N N . LYS A 1 96 ? 6.868 -12.433 13.049 1.00 90.25 96 LYS A N 1
ATOM 717 C CA . LYS A 1 96 ? 6.217 -13.358 12.108 1.00 90.25 96 LYS A CA 1
ATOM 718 C C . LYS A 1 96 ? 6.334 -12.932 10.648 1.00 90.25 96 LYS A C 1
ATOM 720 O O . LYS A 1 96 ? 6.340 -13.795 9.774 1.00 90.25 96 LYS A O 1
ATOM 725 N N . TYR A 1 97 ? 6.348 -11.627 10.371 1.00 90.38 97 TYR A N 1
ATOM 726 C CA . TYR A 1 97 ? 6.093 -11.115 9.019 1.00 90.38 97 TYR A CA 1
ATOM 727 C C . TYR A 1 97 ? 7.107 -10.087 8.506 1.00 90.38 97 TYR A C 1
ATOM 729 O O . TYR A 1 97 ? 7.053 -9.752 7.325 1.00 90.38 97 TYR A O 1
ATOM 737 N N . MET A 1 98 ? 8.015 -9.566 9.336 1.00 84.00 98 MET A N 1
ATOM 738 C CA . MET A 1 98 ? 9.023 -8.572 8.922 1.00 84.00 98 MET A CA 1
ATOM 739 C C . MET A 1 98 ? 10.454 -9.136 8.921 1.00 84.00 98 MET A C 1
ATOM 741 O O . MET A 1 98 ? 11.429 -8.393 9.015 1.00 84.00 98 MET A O 1
ATOM 745 N N . GLY A 1 99 ? 10.597 -10.452 8.748 1.00 71.81 99 GLY A N 1
ATOM 746 C CA . GLY A 1 99 ? 11.889 -11.131 8.597 1.00 71.81 99 GLY A CA 1
ATOM 747 C C . GLY A 1 99 ? 12.633 -10.788 7.298 1.00 71.81 99 GLY A C 1
ATOM 748 O O . GLY A 1 99 ? 12.069 -10.227 6.357 1.00 71.81 99 GLY A O 1
ATOM 749 N N . ASP A 1 100 ? 13.922 -11.117 7.250 1.00 60.62 100 ASP A N 1
ATOM 750 C CA . ASP A 1 100 ? 14.907 -10.662 6.253 1.00 60.62 100 ASP A CA 1
ATOM 751 C C . ASP A 1 100 ? 14.865 -11.433 4.918 1.00 60.62 100 ASP A C 1
ATOM 753 O O . ASP A 1 100 ? 15.885 -11.709 4.289 1.00 60.62 100 ASP A O 1
ATOM 757 N N . ARG A 1 101 ? 13.670 -11.818 4.458 1.00 55.56 101 ARG A N 1
ATOM 758 C CA . ARG A 1 101 ? 13.507 -12.468 3.153 1.00 55.56 101 ARG A CA 1
ATOM 759 C C . ARG A 1 101 ? 13.520 -11.406 2.057 1.00 55.56 101 ARG A C 1
ATOM 761 O O . ARG A 1 101 ? 12.483 -11.083 1.486 1.00 55.56 101 ARG A O 1
ATOM 768 N N . ARG A 1 102 ? 14.695 -10.827 1.808 1.00 57.56 102 ARG A N 1
ATOM 769 C CA . ARG A 1 102 ? 14.951 -10.075 0.578 1.00 57.56 102 ARG A CA 1
ATOM 770 C C . ARG A 1 102 ? 14.959 -11.090 -0.555 1.00 57.56 102 ARG A C 1
ATOM 772 O O . ARG A 1 102 ? 15.724 -12.055 -0.518 1.00 57.56 102 ARG A O 1
ATOM 779 N N . GLU A 1 103 ? 14.058 -10.930 -1.513 1.00 61.66 103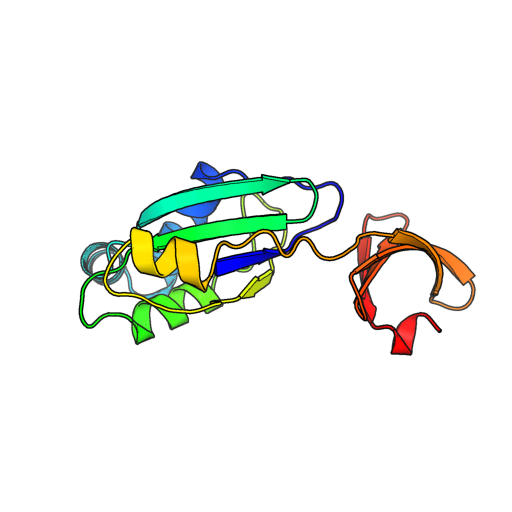 GLU A N 1
ATOM 780 C CA . GLU A 1 103 ? 14.132 -11.719 -2.737 1.00 61.66 103 GLU A CA 1
ATOM 781 C C . GLU A 1 103 ? 15.473 -11.420 -3.414 1.00 61.66 103 GLU A C 1
ATOM 783 O O . GLU A 1 103 ? 15.952 -10.285 -3.394 1.00 61.66 103 GLU A O 1
ATOM 788 N N . ARG A 1 104 ? 16.142 -12.458 -3.929 1.00 63.41 104 ARG A N 1
ATOM 789 C CA . ARG A 1 104 ? 17.412 -12.264 -4.631 1.00 63.41 104 ARG A CA 1
ATOM 790 C C . ARG A 1 104 ? 17.113 -11.557 -5.942 1.00 63.41 104 ARG A C 1
ATOM 792 O O . ARG A 1 104 ? 16.579 -12.184 -6.851 1.00 63.41 104 ARG A O 1
ATOM 799 N N . ILE A 1 105 ? 17.477 -10.286 -6.002 1.00 70.62 105 ILE A N 1
ATOM 800 C CA . ILE A 1 105 ? 17.429 -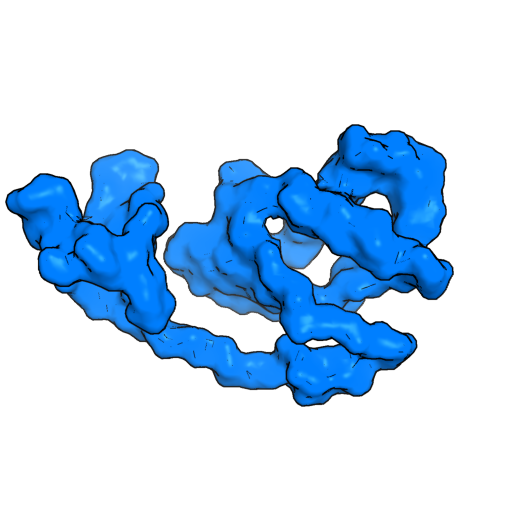9.477 -7.213 1.00 70.62 105 ILE A CA 1
ATOM 801 C C . ILE A 1 105 ? 18.627 -9.861 -8.083 1.00 70.62 105 ILE A C 1
ATOM 803 O O . ILE A 1 105 ? 19.750 -9.963 -7.578 1.00 70.62 105 ILE A O 1
ATOM 807 N N . LYS A 1 106 ? 18.387 -10.111 -9.370 1.00 79.75 106 LYS A N 1
ATOM 808 C CA . LYS A 1 106 ? 19.436 -10.343 -10.366 1.00 79.75 106 LYS A CA 1
ATOM 809 C C . LYS A 1 106 ? 19.189 -9.469 -11.582 1.00 79.75 106 LYS A C 1
ATOM 811 O O . LYS A 1 106 ? 18.084 -9.464 -12.104 1.00 79.75 106 LYS A O 1
ATOM 816 N N . GLU A 1 107 ? 20.228 -8.800 -12.044 1.00 86.00 107 GLU A N 1
ATOM 817 C CA . GLU A 1 107 ? 20.234 -8.131 -13.340 1.00 86.00 107 GLU A CA 1
ATOM 818 C C . GLU A 1 107 ? 20.703 -9.127 -14.409 1.00 86.00 107 GLU A C 1
ATOM 820 O O . GLU A 1 107 ? 21.675 -9.858 -14.183 1.00 86.00 107 GLU A O 1
ATOM 825 N N . ARG A 1 108 ? 19.972 -9.225 -15.522 1.00 89.06 108 ARG A N 1
ATOM 826 C CA . ARG A 1 108 ? 20.344 -10.022 -16.702 1.00 89.06 108 ARG A CA 1
ATOM 827 C C . ARG A 1 108 ? 19.580 -9.545 -17.932 1.00 89.06 108 ARG A C 1
ATOM 829 O O . ARG A 1 108 ? 18.508 -8.968 -17.787 1.00 89.06 108 ARG A O 1
ATOM 836 N N . ASP A 1 109 ? 20.073 -9.894 -19.110 1.00 88.38 109 ASP A N 1
ATOM 837 C CA . ASP A 1 109 ? 19.294 -9.760 -20.338 1.00 88.38 109 ASP A CA 1
ATOM 838 C C . ASP A 1 109 ? 18.241 -10.878 -20.433 1.00 88.38 109 ASP A C 1
ATOM 840 O O . ASP A 1 109 ? 18.483 -12.017 -20.008 1.00 88.38 109 ASP A O 1
ATOM 844 N N . VAL A 1 110 ? 17.059 -10.537 -20.943 1.00 88.31 110 VAL A N 1
ATOM 845 C CA . VAL A 1 110 ? 15.942 -11.453 -21.205 1.00 88.31 110 VAL A CA 1
ATOM 846 C C . VAL A 1 110 ? 15.360 -11.200 -22.591 1.00 88.31 110 VAL A C 1
ATOM 848 O O . VAL A 1 110 ? 15.372 -10.063 -23.062 1.00 88.31 110 VAL A O 1
ATOM 851 N N . ALA A 1 111 ? 14.811 -12.238 -23.218 1.00 89.19 111 ALA A N 1
ATOM 852 C CA . ALA A 1 111 ? 14.091 -12.091 -24.475 1.00 89.19 111 ALA A CA 1
ATOM 853 C C . ALA A 1 111 ? 12.733 -11.429 -24.204 1.00 89.19 111 ALA A C 1
ATOM 855 O O . ALA A 1 111 ? 11.928 -11.960 -23.452 1.00 89.19 111 ALA A O 1
ATOM 856 N N . PHE A 1 112 ? 12.466 -10.262 -24.780 1.00 88.81 112 PHE A N 1
ATOM 857 C CA . PHE A 1 112 ? 11.188 -9.566 -24.643 1.00 88.81 112 PHE A CA 1
ATOM 858 C C . PHE A 1 112 ? 10.874 -8.792 -25.925 1.00 88.81 112 PHE A C 1
ATOM 860 O O . PHE A 1 112 ? 11.695 -7.999 -26.388 1.00 88.81 112 PHE A O 1
ATOM 867 N N . GLU A 1 113 ? 9.683 -9.011 -26.491 1.00 88.12 113 GLU A N 1
ATOM 868 C CA . GLU A 1 113 ? 9.267 -8.438 -27.786 1.00 88.12 113 GLU A CA 1
ATOM 869 C C . GLU A 1 113 ? 10.297 -8.687 -28.908 1.00 88.12 113 GLU A C 1
ATOM 871 O O . GLU A 1 113 ? 10.745 -7.760 -29.581 1.00 88.12 113 GLU A O 1
ATOM 876 N N . ASP A 1 114 ? 10.696 -9.953 -29.083 1.00 86.06 114 ASP A N 1
ATOM 877 C CA . ASP A 1 114 ? 11.652 -10.409 -30.108 1.00 86.06 114 ASP A CA 1
ATOM 878 C C . ASP A 1 114 ? 13.059 -9.766 -30.030 1.00 86.06 114 ASP A C 1
ATOM 880 O O . ASP A 1 114 ? 13.823 -9.807 -30.998 1.00 86.06 114 ASP A O 1
ATOM 884 N N . ALA A 1 115 ? 13.431 -9.191 -28.880 1.00 86.38 115 ALA A N 1
ATOM 885 C CA . ALA A 1 115 ? 14.749 -8.604 -28.639 1.00 86.38 115 ALA A CA 1
ATOM 886 C C . ALA A 1 115 ? 15.298 -8.962 -27.250 1.00 86.38 115 ALA A C 1
ATOM 888 O O . ALA A 1 115 ? 14.544 -9.087 -26.288 1.00 86.38 115 ALA A O 1
ATOM 889 N N . ASP A 1 116 ? 16.622 -9.060 -27.127 1.00 89.81 116 ASP A N 1
ATOM 890 C CA . ASP A 1 116 ? 17.279 -9.152 -25.822 1.00 89.81 116 ASP A CA 1
ATOM 891 C C . ASP A 1 116 ? 17.267 -7.777 -25.143 1.00 89.81 116 ASP A C 1
ATOM 893 O O . ASP A 1 116 ? 17.752 -6.787 -25.703 1.00 89.81 116 ASP A O 1
ATOM 897 N N . ARG A 1 117 ? 16.702 -7.707 -23.936 1.00 91.94 117 ARG A N 1
ATOM 898 C CA . ARG A 1 117 ? 16.585 -6.472 -23.154 1.00 91.94 117 ARG A CA 1
ATOM 899 C C . ARG A 1 117 ? 17.109 -6.654 -21.729 1.00 91.94 117 ARG A C 1
ATOM 901 O O . ARG A 1 117 ? 16.823 -7.688 -21.120 1.00 91.94 117 ARG A O 1
ATOM 908 N N . PRO A 1 118 ? 17.784 -5.643 -21.152 1.00 92.19 118 PRO A N 1
ATOM 909 C CA . PRO A 1 118 ? 18.152 -5.659 -19.744 1.00 92.19 118 PRO A CA 1
ATOM 910 C C . PRO A 1 118 ? 16.909 -5.765 -18.865 1.00 92.19 118 PRO A C 1
ATOM 912 O O . PRO A 1 118 ? 15.912 -5.074 -19.087 1.00 92.19 118 PRO A O 1
ATOM 915 N N . ALA A 1 119 ? 16.967 -6.608 -17.842 1.00 91.69 119 ALA A N 1
ATOM 916 C CA . ALA A 1 119 ? 15.883 -6.766 -16.893 1.00 91.69 119 ALA A CA 1
ATOM 917 C C . ALA A 1 119 ? 16.383 -7.029 -15.476 1.00 91.69 119 ALA A C 1
ATOM 919 O O . ALA A 1 119 ? 17.415 -7.667 -15.235 1.00 91.69 119 ALA A O 1
ATOM 920 N N . ILE A 1 120 ? 15.581 -6.580 -14.515 1.00 90.50 120 ILE A N 1
ATOM 921 C CA . ILE A 1 120 ? 15.785 -6.846 -13.096 1.00 90.50 120 ILE A CA 1
ATOM 922 C C . ILE A 1 120 ? 14.808 -7.940 -12.671 1.00 90.50 120 ILE A C 1
ATOM 924 O O . ILE A 1 120 ? 13.600 -7.737 -12.598 1.00 90.50 120 ILE A O 1
ATOM 928 N N . VAL A 1 121 ? 15.341 -9.127 -12.392 1.00 87.25 121 VAL A N 1
ATOM 929 C CA . VAL A 1 121 ? 14.569 -10.346 -12.135 1.00 87.25 121 VAL A CA 1
ATOM 930 C C . VAL A 1 121 ? 14.464 -10.632 -10.639 1.00 87.25 121 VAL A C 1
ATOM 932 O O . VAL A 1 121 ? 15.465 -10.657 -9.911 1.00 87.25 121 VAL A O 1
ATOM 935 N N . ARG A 1 122 ? 13.234 -10.901 -10.191 1.00 84.56 122 ARG A N 1
ATOM 936 C CA . ARG A 1 122 ? 12.838 -11.220 -8.813 1.00 84.56 122 ARG A CA 1
ATOM 937 C C . ARG A 1 122 ? 12.007 -12.505 -8.810 1.00 84.56 122 ARG A C 1
ATOM 939 O O . ARG A 1 122 ? 10.785 -12.496 -8.936 1.00 84.56 122 ARG A O 1
ATOM 946 N N . GLY A 1 123 ? 12.684 -13.648 -8.701 1.00 84.00 123 GLY A N 1
ATOM 947 C CA . GLY A 1 123 ? 12.021 -14.951 -8.818 1.00 84.00 123 GLY A CA 1
ATOM 948 C C . GLY A 1 123 ? 11.483 -15.177 -10.234 1.00 84.00 123 GLY A C 1
ATOM 949 O O . GLY A 1 123 ? 12.273 -15.259 -11.167 1.00 84.00 123 GLY A O 1
ATOM 950 N N . GLU A 1 124 ? 10.161 -15.281 -10.374 1.00 84.81 124 GLU A N 1
ATOM 951 C CA . GLU A 1 124 ? 9.452 -15.488 -11.653 1.00 84.81 124 GLU A CA 1
ATOM 952 C C . GLU A 1 124 ? 8.952 -14.177 -12.286 1.00 84.81 124 GLU A C 1
ATOM 954 O O . GLU A 1 124 ? 8.180 -14.201 -13.242 1.00 84.81 124 GLU A O 1
ATOM 959 N N . ARG A 1 125 ? 9.348 -13.029 -11.728 1.00 87.88 125 ARG A N 1
ATOM 960 C CA . ARG A 1 125 ? 8.970 -11.688 -12.190 1.00 87.88 125 ARG A CA 1
ATOM 961 C C . ARG A 1 125 ? 10.196 -10.969 -12.729 1.00 87.88 125 ARG A C 1
ATOM 963 O O . ARG A 1 125 ? 11.285 -11.137 -12.177 1.00 87.88 125 ARG A O 1
ATOM 970 N N . ALA A 1 126 ? 10.013 -10.153 -13.752 1.00 90.31 126 ALA A N 1
ATOM 971 C CA . ALA A 1 126 ? 11.057 -9.354 -14.368 1.00 90.31 126 ALA A CA 1
ATOM 972 C C . ALA A 1 126 ? 10.551 -7.929 -14.603 1.00 90.31 126 ALA A C 1
ATOM 974 O O . ALA A 1 126 ? 9.482 -7.741 -15.171 1.00 90.31 126 ALA A O 1
ATOM 975 N N . ASP A 1 127 ? 11.335 -6.938 -14.194 1.00 91.75 127 ASP A N 1
ATOM 976 C CA . ASP A 1 127 ? 11.155 -5.551 -14.615 1.00 91.75 127 ASP A CA 1
ATOM 977 C C . ASP A 1 127 ? 12.063 -5.332 -15.835 1.00 91.75 127 ASP A C 1
ATOM 979 O O . ASP A 1 127 ? 13.281 -5.207 -15.682 1.00 91.75 127 ASP A O 1
ATOM 983 N N . VAL A 1 128 ? 11.492 -5.366 -17.042 1.00 91.75 128 VAL A N 1
ATOM 984 C CA . VAL A 1 128 ? 12.219 -5.243 -18.318 1.00 91.75 128 VAL A CA 1
ATOM 985 C C . VAL A 1 128 ? 12.405 -3.775 -18.666 1.00 91.75 128 VAL A C 1
ATOM 987 O O . VAL A 1 128 ? 11.437 -3.013 -18.683 1.00 91.75 128 VAL A O 1
ATOM 990 N N . GLN A 1 129 ? 13.639 -3.375 -18.963 1.00 91.69 129 GLN A N 1
ATOM 991 C CA . GLN A 1 129 ? 13.951 -2.008 -19.347 1.00 91.69 129 GLN A CA 1
ATOM 992 C C . GLN A 1 129 ? 13.543 -1.741 -20.801 1.00 91.69 129 GLN A C 1
ATOM 994 O O . GLN A 1 129 ? 13.962 -2.420 -21.743 1.00 91.69 129 GLN A O 1
ATOM 999 N N . VAL A 1 130 ? 12.731 -0.706 -20.978 1.00 91.62 130 VAL A N 1
ATOM 1000 C CA . VAL A 1 130 ? 12.288 -0.169 -22.267 1.00 91.62 130 VAL A CA 1
ATOM 1001 C C . VAL A 1 130 ? 12.607 1.325 -22.330 1.00 91.62 130 VAL A C 1
ATOM 1003 O O . VAL A 1 130 ? 12.926 1.948 -21.319 1.00 91.62 130 VAL A O 1
ATOM 1006 N N . ASP A 1 131 ? 12.489 1.933 -23.509 1.00 88.50 131 ASP A N 1
ATOM 1007 C CA . ASP A 1 131 ? 12.863 3.343 -23.714 1.00 88.50 131 ASP A CA 1
ATOM 1008 C C . ASP A 1 131 ? 12.094 4.313 -22.800 1.00 88.50 131 ASP A C 1
ATOM 1010 O O . ASP A 1 131 ? 12.591 5.382 -22.448 1.00 88.50 131 ASP A O 1
ATOM 1014 N N . THR A 1 132 ? 10.878 3.936 -22.396 1.00 87.88 132 THR A N 1
ATOM 1015 C CA . THR A 1 132 ? 9.995 4.737 -21.540 1.00 87.88 132 THR A CA 1
ATOM 1016 C C . THR A 1 132 ? 10.068 4.374 -20.053 1.00 87.88 132 THR A C 1
ATOM 1018 O O . THR A 1 132 ? 9.271 4.901 -19.280 1.00 87.88 132 THR A O 1
ATOM 1021 N N . GLY A 1 133 ? 10.970 3.475 -19.638 1.00 89.25 133 GLY A N 1
ATOM 1022 C CA . GLY A 1 133 ? 11.107 3.026 -18.248 1.00 89.25 133 GLY A CA 1
ATOM 1023 C C . GLY A 1 133 ? 11.098 1.505 -18.116 1.00 89.25 133 GLY A C 1
ATOM 1024 O O . GLY A 1 133 ? 11.930 0.829 -18.715 1.00 89.25 133 GLY A O 1
ATOM 1025 N N . PHE A 1 134 ? 10.163 0.969 -17.330 1.00 91.12 134 PHE A N 1
ATOM 1026 C CA . PHE A 1 134 ? 10.052 -0.467 -17.072 1.00 91.12 134 PHE A CA 1
ATOM 1027 C C . PHE A 1 134 ? 8.693 -1.028 -17.483 1.00 91.12 134 PHE A C 1
ATOM 1029 O O . PHE A 1 134 ? 7.660 -0.370 -17.341 1.00 91.12 134 PHE A O 1
ATOM 1036 N N . VAL A 1 135 ? 8.704 -2.277 -17.941 1.00 91.81 135 VAL A N 1
ATOM 1037 C CA . VAL A 1 135 ? 7.514 -3.114 -18.104 1.00 91.81 135 VAL A CA 1
ATOM 1038 C C . VAL A 1 135 ? 7.656 -4.322 -17.187 1.00 91.81 135 VAL A C 1
ATOM 1040 O O . VAL A 1 135 ? 8.669 -5.017 -17.217 1.00 91.81 135 VAL A O 1
ATOM 1043 N N . GLY A 1 136 ? 6.641 -4.568 -16.360 1.00 90.12 136 GLY A N 1
ATOM 1044 C CA . GLY A 1 136 ? 6.574 -5.782 -15.554 1.00 90.12 136 GLY A CA 1
ATOM 1045 C C . GLY A 1 136 ? 6.180 -6.972 -16.427 1.00 90.12 136 GLY A C 1
ATOM 1046 O O . GLY A 1 136 ? 5.138 -6.931 -17.075 1.00 90.12 136 GLY A O 1
ATOM 1047 N N . ALA A 1 137 ? 6.994 -8.021 -16.412 1.00 89.69 137 ALA A N 1
ATOM 1048 C CA . ALA A 1 137 ? 6.793 -9.261 -17.146 1.00 89.69 137 ALA A CA 1
ATOM 1049 C C . ALA A 1 137 ? 6.992 -10.478 -16.231 1.00 89.69 137 ALA A C 1
ATOM 1051 O O . ALA A 1 137 ? 7.585 -10.403 -15.148 1.00 89.69 137 ALA A O 1
ATOM 1052 N N . THR A 1 138 ? 6.484 -11.623 -16.661 1.00 89.69 138 THR A N 1
ATOM 1053 C CA . THR A 1 138 ? 6.673 -12.912 -15.990 1.00 89.69 138 THR A CA 1
ATOM 1054 C C . THR A 1 138 ? 7.726 -13.761 -16.699 1.00 89.69 138 THR A C 1
ATOM 1056 O O . THR A 1 138 ? 8.101 -13.488 -17.838 1.00 89.69 138 THR A O 1
ATOM 1059 N N . ALA A 1 139 ? 8.208 -14.819 -16.040 1.00 84.50 139 ALA A N 1
ATOM 1060 C CA . ALA A 1 139 ? 9.137 -15.777 -16.646 1.00 84.50 139 ALA A CA 1
ATOM 1061 C C . ALA A 1 139 ? 8.626 -16.305 -18.000 1.00 84.50 139 ALA A C 1
ATOM 1063 O O . ALA A 1 139 ? 9.387 -16.361 -18.951 1.00 84.50 139 ALA A O 1
ATOM 1064 N N . LEU A 1 140 ? 7.321 -16.572 -18.117 1.00 84.69 140 LEU A N 1
ATOM 1065 C CA . LEU A 1 140 ? 6.694 -17.049 -19.355 1.00 84.69 140 LEU A CA 1
ATOM 1066 C C . LEU A 1 140 ? 6.829 -16.067 -20.535 1.00 84.69 140 LEU A C 1
ATOM 1068 O O . LEU A 1 140 ? 6.815 -16.482 -21.687 1.00 84.69 140 LEU A O 1
ATOM 1072 N N . GLU A 1 141 ? 6.923 -14.771 -20.248 1.00 82.06 141 GLU A N 1
ATOM 1073 C CA . GLU A 1 141 ? 7.040 -13.700 -21.245 1.00 82.06 141 GLU A CA 1
ATOM 1074 C C . GLU A 1 141 ? 8.501 -13.316 -21.520 1.00 82.06 141 GLU A C 1
ATOM 1076 O O . GLU A 1 141 ? 8.746 -12.442 -22.346 1.00 82.06 141 GLU A O 1
ATOM 1081 N N . THR A 1 142 ? 9.453 -13.917 -20.792 1.00 83.56 142 THR A N 1
ATOM 1082 C CA . THR A 1 142 ? 10.876 -13.536 -20.780 1.00 83.56 142 THR A CA 1
ATOM 1083 C C . THR A 1 142 ? 11.839 -14.715 -20.989 1.00 83.56 142 THR A C 1
ATOM 1085 O O . THR A 1 142 ? 13.037 -14.597 -20.706 1.00 83.56 142 THR A O 1
ATOM 1088 N N . GLU A 1 143 ? 11.305 -15.857 -21.434 1.00 73.38 143 GLU A N 1
ATOM 1089 C CA . GLU A 1 143 ? 12.014 -17.110 -21.751 1.00 73.38 143 GLU A CA 1
ATOM 1090 C C . GLU A 1 143 ? 12.495 -17.186 -23.204 1.00 73.38 143 GLU A C 1
ATOM 1092 O O . GLU A 1 143 ? 11.774 -16.710 -24.109 1.00 73.38 143 GLU A O 1
#